Protein AF-A0A2M7GW08-F1 (afdb_mono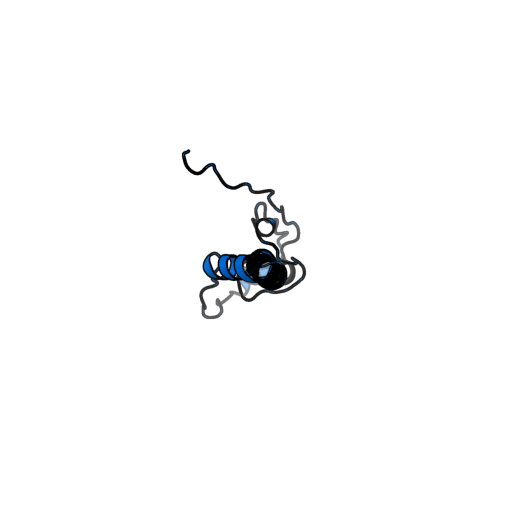mer)

Mean predicted aligned error: 5.15 Å

Secondary structure (DSSP, 8-state):
-HHHHHHHHHHHHHHHHHHHHIIIIIHHHHHHHHHS-----PPPP--HHHHHHHHH--EEEEEEGGGGS---TTS--SSSS--HHHHHHTTEEEEEEP---PPPTT-

Sequence (107 aa):
MRAILKWAGMAVLVILLLAAVFFFFILPPRVDHALNAVTPHDPYEISAEGQALHDSLRVADLHSDLLLWSRDPVRRYGRGHTDLPRLREGGVVLQVFTSVTKTPSNM

Solvent-accessible surface area (backbone atoms only — not comparable to full-atom values): 6713 Å² total; per-residue (Å²): 107,74,67,59,53,51,53,52,52,50,51,52,51,52,51,52,52,52,51,48,50,40,58,73,69,48,48,53,64,50,52,49,47,69,76,25,66,62,79,89,73,79,85,80,89,76,50,72,68,58,51,56,52,55,75,73,52,83,39,66,47,80,71,37,67,58,70,72,44,103,65,66,53,79,47,82,63,92,43,49,91,76,26,50,54,56,35,54,75,68,52,45,75,41,75,40,74,42,90,75,77,82,78,66,97,89,114

Radius of gyration: 22.35 Å; Cα contacts (8 Å, |Δi|>4): 82; chains: 1; bounding box: 44×33×73 Å

Foldseek 3Di:
DVVVVVVVVVVVVVVVVVVVCCVPPPVQVVVQCVVFADDDDDDDDADPVNVVVQVPDAAAAEEDQPVVGPDDLQDDDNGHDHHPVNCVVSNHPHYDYDPDDDDDPPD

Structure (mmCIF, N/CA/C/O backbone):
data_AF-A0A2M7GW08-F1
#
_entry.id   AF-A0A2M7GW08-F1
#
loop_
_atom_site.group_PDB
_atom_site.id
_atom_site.type_sy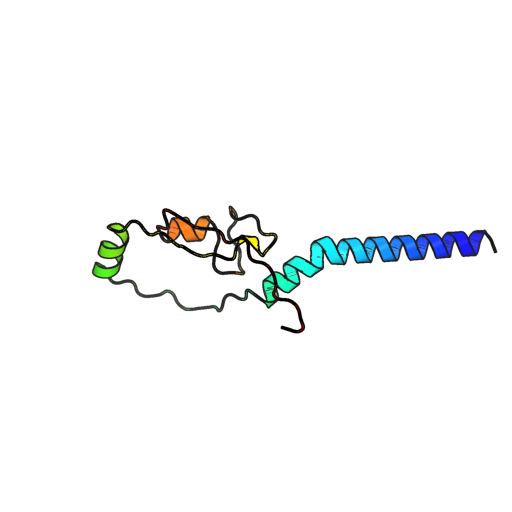mbol
_atom_site.label_atom_id
_atom_site.label_alt_id
_atom_site.label_comp_id
_ato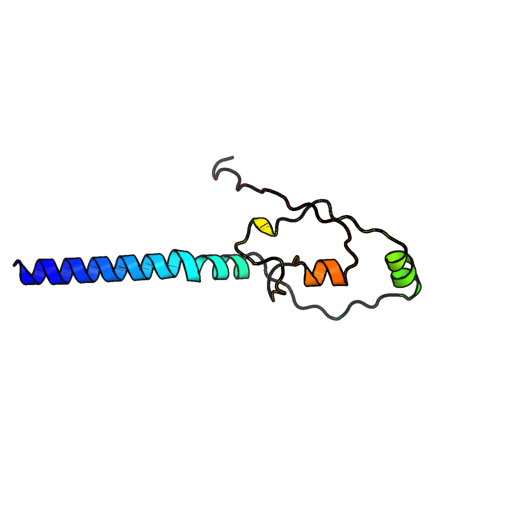m_site.label_asym_id
_atom_site.label_entity_id
_atom_site.label_seq_id
_atom_site.pdbx_PDB_ins_code
_atom_site.Cartn_x
_atom_site.Cartn_y
_atom_site.Cartn_z
_atom_site.occupancy
_atom_site.B_iso_or_equiv
_atom_site.auth_seq_id
_atom_site.auth_comp_id
_atom_site.auth_asym_id
_atom_site.auth_atom_id
_atom_site.pdbx_PDB_model_num
ATOM 1 N N . MET A 1 1 ? 26.639 -5.100 -45.716 1.00 63.38 1 MET A N 1
ATOM 2 C CA . MET A 1 1 ? 26.053 -3.952 -44.976 1.00 63.38 1 MET A CA 1
ATOM 3 C C . MET A 1 1 ? 24.587 -4.153 -44.591 1.00 63.38 1 MET A C 1
ATOM 5 O O . MET A 1 1 ? 24.324 -4.212 -43.402 1.00 63.38 1 MET A O 1
ATOM 9 N N . ARG A 1 2 ? 23.630 -4.336 -45.519 1.00 77.94 2 ARG A N 1
ATOM 10 C CA . ARG A 1 2 ? 22.189 -4.446 -45.169 1.00 77.94 2 ARG A CA 1
ATOM 11 C C . ARG A 1 2 ? 21.846 -5.552 -44.156 1.00 77.94 2 ARG A C 1
ATOM 13 O O . ARG A 1 2 ? 21.024 -5.321 -43.282 1.00 77.94 2 ARG A O 1
ATOM 20 N N . ALA A 1 3 ? 22.473 -6.726 -44.249 1.00 79.75 3 ALA A N 1
ATOM 21 C CA . ALA A 1 3 ? 22.251 -7.817 -43.293 1.00 79.75 3 ALA A CA 1
ATOM 22 C C . ALA A 1 3 ? 22.747 -7.470 -41.876 1.00 79.75 3 ALA A C 1
ATOM 24 O O . ALA A 1 3 ? 22.038 -7.707 -40.909 1.00 79.75 3 ALA A O 1
ATOM 25 N N . ILE A 1 4 ? 23.916 -6.832 -41.763 1.00 86.00 4 ILE A N 1
ATOM 26 C CA . ILE A 1 4 ? 24.491 -6.397 -40.480 1.00 86.00 4 ILE A CA 1
ATOM 27 C C . ILE A 1 4 ? 23.599 -5.335 -39.822 1.00 86.00 4 ILE A C 1
ATOM 29 O O . ILE A 1 4 ? 23.284 -5.459 -38.644 1.00 86.00 4 ILE A O 1
ATOM 33 N N . LEU A 1 5 ? 23.113 -4.347 -40.588 1.00 88.25 5 LEU A N 1
ATOM 34 C CA . LEU A 1 5 ? 22.171 -3.347 -40.067 1.00 88.25 5 LEU A CA 1
ATOM 35 C C . LEU A 1 5 ? 20.842 -3.968 -39.600 1.00 88.25 5 LEU A C 1
ATOM 37 O O . LEU A 1 5 ? 20.294 -3.527 -38.596 1.00 88.25 5 LEU A O 1
ATOM 41 N N . LYS A 1 6 ? 20.332 -5.001 -40.288 1.00 90.44 6 LYS A N 1
ATOM 42 C CA . LYS A 1 6 ? 19.116 -5.721 -39.869 1.00 90.44 6 LYS A CA 1
ATOM 43 C C . LYS A 1 6 ? 19.305 -6.438 -38.532 1.00 90.44 6 LYS A C 1
ATOM 45 O O . LYS A 1 6 ? 18.453 -6.319 -37.660 1.00 90.44 6 LYS A O 1
ATOM 50 N N . TRP A 1 7 ? 20.419 -7.150 -38.360 1.00 94.75 7 TRP A N 1
ATOM 51 C CA . TRP A 1 7 ? 20.724 -7.841 -37.104 1.00 94.75 7 TRP A CA 1
ATOM 52 C C . TRP A 1 7 ? 20.989 -6.866 -35.957 1.00 94.75 7 TRP A C 1
ATOM 54 O O . TRP A 1 7 ? 20.496 -7.087 -34.856 1.00 94.75 7 TRP A O 1
ATOM 64 N N . ALA A 1 8 ? 21.682 -5.756 -36.222 1.00 94.62 8 ALA A N 1
ATOM 65 C CA . ALA A 1 8 ? 21.871 -4.693 -35.240 1.00 94.62 8 ALA A CA 1
ATOM 66 C C . ALA A 1 8 ? 20.532 -4.064 -34.819 1.00 94.62 8 ALA A C 1
ATOM 68 O O . ALA A 1 8 ? 20.268 -3.924 -33.629 1.00 94.62 8 ALA A O 1
ATOM 69 N N . GLY A 1 9 ? 19.651 -3.754 -35.777 1.00 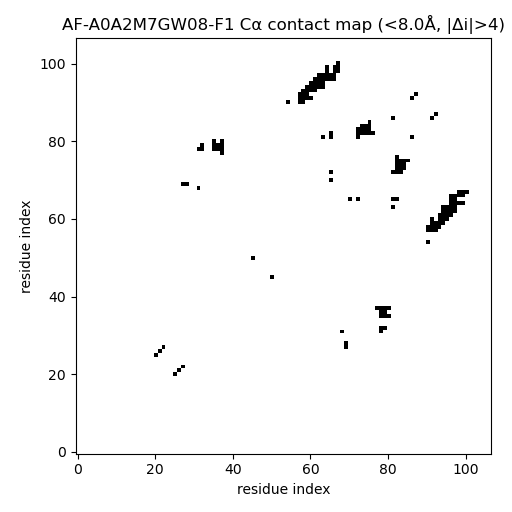96.38 9 GLY A N 1
ATOM 70 C CA . GLY A 1 9 ? 18.308 -3.243 -35.488 1.00 96.38 9 GLY A CA 1
ATOM 71 C C . GLY A 1 9 ? 17.458 -4.229 -34.682 1.00 96.38 9 GLY A C 1
ATOM 72 O O . GLY A 1 9 ? 16.803 -3.830 -33.723 1.00 96.38 9 GLY A O 1
ATOM 73 N N . MET A 1 10 ? 17.521 -5.522 -35.014 1.00 96.75 10 MET A N 1
ATOM 74 C CA . MET A 1 10 ? 16.848 -6.577 -34.251 1.00 96.75 10 MET A CA 1
ATOM 75 C C . MET A 1 10 ? 17.385 -6.670 -32.818 1.00 96.75 10 MET A C 1
ATOM 77 O O . MET A 1 10 ? 16.603 -6.747 -31.877 1.00 96.75 10 MET A O 1
ATOM 81 N N . ALA A 1 11 ? 18.706 -6.616 -32.636 1.00 97.25 11 ALA A N 1
ATOM 82 C CA . ALA A 1 11 ? 19.320 -6.648 -31.312 1.00 97.25 11 ALA A CA 1
ATOM 83 C C . ALA A 1 11 ? 18.883 -5.450 -30.454 1.00 97.25 11 ALA A C 1
ATOM 85 O O . ALA A 1 11 ? 18.507 -5.631 -29.298 1.00 97.25 11 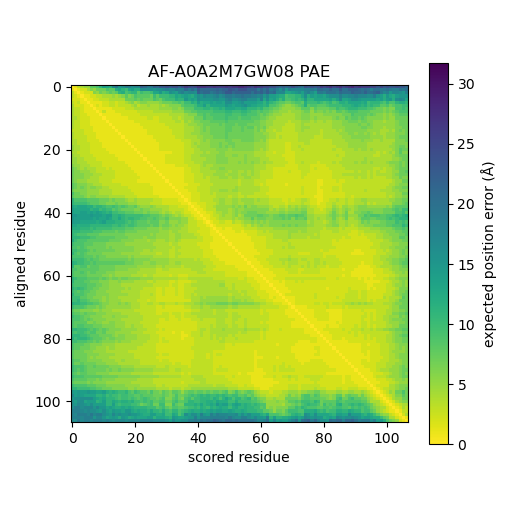ALA A O 1
ATOM 86 N N . VAL A 1 12 ? 18.854 -4.242 -31.029 1.00 98.06 12 VAL A N 1
ATOM 87 C CA . VAL A 1 12 ? 18.351 -3.040 -30.343 1.00 98.06 12 VAL A CA 1
ATOM 88 C C . VAL A 1 12 ? 16.885 -3.206 -29.951 1.00 98.06 12 VAL A C 1
ATOM 90 O O . VAL A 1 12 ? 16.531 -2.932 -28.808 1.00 98.06 12 VAL A O 1
ATOM 93 N N . LEU A 1 13 ? 16.038 -3.698 -30.860 1.00 98.06 13 LEU A N 1
ATOM 94 C CA . LEU A 1 13 ? 14.627 -3.939 -30.561 1.00 98.06 13 LEU A CA 1
ATOM 95 C C . LEU A 1 13 ? 14.456 -4.930 -29.403 1.00 98.06 13 LEU A C 1
ATOM 97 O O . LEU A 1 13 ? 13.681 -4.669 -28.487 1.00 98.06 13 LEU A O 1
ATOM 101 N N . VAL A 1 14 ? 15.206 -6.033 -29.407 1.00 98.31 14 VAL A N 1
ATOM 102 C CA . VAL A 1 14 ? 15.176 -7.022 -28.321 1.00 98.31 14 VAL A CA 1
ATOM 103 C C . VAL A 1 14 ? 15.591 -6.389 -26.992 1.00 98.31 14 VAL A C 1
ATOM 105 O O . VAL A 1 14 ? 14.908 -6.584 -25.991 1.00 98.31 14 VAL A O 1
ATOM 108 N N . ILE A 1 15 ? 16.656 -5.585 -26.973 1.00 98.44 15 ILE A N 1
ATOM 109 C CA . ILE A 1 15 ? 17.102 -4.881 -25.761 1.00 98.44 15 ILE A CA 1
ATOM 110 C C . ILE A 1 15 ? 16.013 -3.935 -25.244 1.00 98.44 15 ILE A C 1
ATOM 112 O O . ILE A 1 15 ? 15.731 -3.933 -24.048 1.00 98.44 15 ILE A O 1
ATOM 116 N N . LEU A 1 16 ? 15.369 -3.167 -26.126 1.00 98.56 16 LEU A N 1
ATOM 117 C CA . LEU A 1 16 ? 14.286 -2.257 -25.745 1.00 98.56 16 LEU A CA 1
ATOM 118 C C . LEU A 1 16 ? 13.080 -3.008 -25.175 1.00 98.56 16 LEU A C 1
ATOM 120 O O . LEU A 1 16 ? 12.510 -2.576 -24.175 1.00 98.56 16 LEU A O 1
ATOM 124 N N . LEU A 1 17 ? 12.716 -4.149 -25.764 1.00 98.50 17 LEU A N 1
ATOM 125 C CA . LEU A 1 17 ? 11.637 -4.994 -25.253 1.00 98.50 17 LEU A CA 1
ATOM 126 C C . LEU A 1 17 ? 11.975 -5.558 -23.869 1.00 98.50 17 LEU A C 1
ATOM 128 O O . LEU A 1 17 ? 11.140 -5.503 -22.970 1.00 98.50 17 LEU A O 1
ATOM 132 N N . LEU A 1 18 ? 13.203 -6.040 -23.665 1.00 98.50 18 LEU A N 1
ATOM 133 C CA . LEU A 1 18 ? 13.655 -6.520 -22.357 1.00 98.50 18 LEU A CA 1
ATOM 134 C C . LEU A 1 18 ? 13.669 -5.400 -21.312 1.00 98.50 18 LEU A C 1
ATOM 136 O O . LEU A 1 18 ? 13.208 -5.604 -20.189 1.00 98.50 18 LEU A O 1
ATOM 140 N N . ALA A 1 19 ? 14.147 -4.210 -21.684 1.00 98.38 19 ALA A N 1
ATOM 141 C CA . ALA A 1 19 ? 14.135 -3.039 -20.817 1.00 98.38 19 ALA A CA 1
ATOM 142 C C . ALA A 1 19 ? 12.703 -2.635 -20.440 1.00 98.38 19 ALA A C 1
ATOM 144 O O . ALA A 1 19 ? 12.438 -2.368 -19.271 1.00 98.38 19 ALA A O 1
ATOM 145 N N . ALA A 1 20 ? 11.767 -2.658 -21.393 1.00 98.31 20 ALA A N 1
ATOM 146 C CA . ALA A 1 20 ? 10.357 -2.389 -21.133 1.00 98.31 20 ALA A CA 1
ATOM 147 C C . ALA A 1 20 ? 9.744 -3.440 -20.194 1.00 98.31 20 ALA A C 1
ATOM 149 O O . ALA A 1 20 ? 9.098 -3.076 -19.214 1.00 98.31 20 ALA A O 1
ATOM 150 N N . VAL A 1 21 ? 9.990 -4.735 -20.426 1.00 98.25 21 VAL A N 1
ATOM 151 C CA . VAL A 1 21 ? 9.505 -5.807 -19.538 1.00 98.25 21 VAL A CA 1
ATOM 152 C C . VAL A 1 21 ? 10.042 -5.620 -18.120 1.00 98.25 21 VAL A C 1
ATOM 154 O O . VAL A 1 21 ? 9.284 -5.677 -17.152 1.00 98.25 21 VAL A O 1
ATOM 157 N N . PHE A 1 22 ? 11.339 -5.342 -17.986 1.00 98.00 22 PHE A N 1
ATOM 158 C CA . PHE A 1 22 ? 11.941 -5.056 -16.690 1.00 98.00 22 PHE A CA 1
ATOM 159 C C . PHE A 1 22 ? 11.297 -3.832 -16.026 1.00 98.00 22 PHE A C 1
ATOM 161 O O . PHE A 1 22 ? 10.900 -3.896 -14.862 1.00 98.00 22 PHE A O 1
ATOM 168 N N . PHE A 1 23 ? 11.153 -2.735 -16.766 1.00 97.06 23 PHE A N 1
ATOM 169 C CA . PHE A 1 23 ? 10.628 -1.477 -16.252 1.00 97.06 23 PHE A CA 1
ATOM 170 C C . PHE A 1 23 ? 9.164 -1.572 -15.810 1.00 97.06 23 PHE A C 1
ATOM 172 O O . PHE A 1 23 ? 8.821 -1.027 -14.768 1.00 97.06 23 PHE A O 1
ATOM 179 N N . PHE A 1 24 ? 8.305 -2.266 -16.558 1.00 94.88 24 PHE A N 1
ATOM 180 C CA . PHE A 1 24 ? 6.874 -2.327 -16.248 1.00 94.88 24 PHE A CA 1
ATOM 181 C C . PHE A 1 24 ? 6.502 -3.438 -15.262 1.00 94.88 24 PHE A C 1
ATOM 183 O O . PHE A 1 24 ? 5.564 -3.261 -14.488 1.00 94.88 24 PHE A O 1
ATOM 190 N N . PHE A 1 25 ? 7.225 -4.563 -15.247 1.00 95.12 25 PHE A N 1
ATOM 191 C CA . PHE A 1 25 ? 6.811 -5.738 -14.466 1.00 95.12 25 PHE A CA 1
ATOM 192 C C . PHE A 1 25 ? 7.743 -6.097 -13.310 1.00 95.12 25 PHE A C 1
ATOM 194 O O . PHE A 1 25 ? 7.312 -6.760 -12.369 1.00 95.12 25 PHE A O 1
ATOM 201 N N . ILE A 1 26 ? 9.010 -5.678 -13.349 1.00 95.62 26 ILE A N 1
ATOM 202 C CA . ILE A 1 26 ? 10.017 -6.107 -12.368 1.00 95.62 26 ILE A CA 1
ATOM 203 C C . ILE A 1 26 ? 10.421 -4.960 -11.444 1.00 95.62 26 ILE A C 1
ATOM 205 O O . ILE A 1 26 ? 10.480 -5.137 -10.225 1.00 95.62 26 ILE A O 1
ATOM 209 N N . LEU A 1 27 ? 10.708 -3.789 -12.007 1.00 96.00 27 LEU A N 1
ATOM 210 C CA . LEU A 1 27 ? 11.167 -2.632 -11.249 1.00 96.00 27 LEU A CA 1
ATOM 211 C C . LEU A 1 27 ? 10.126 -2.145 -10.217 1.00 96.00 27 LEU A C 1
ATOM 213 O O . LEU A 1 27 ? 10.514 -1.987 -9.058 1.00 96.00 27 LEU A O 1
ATOM 217 N N . PRO A 1 28 ? 8.824 -1.982 -10.544 1.00 93.69 28 PRO A N 1
ATOM 218 C CA . PRO A 1 28 ? 7.861 -1.420 -9.600 1.00 93.69 28 PRO A CA 1
ATOM 219 C C . PRO A 1 28 ? 7.629 -2.310 -8.367 1.00 93.69 28 PRO A C 1
ATOM 221 O O . PRO A 1 28 ? 7.749 -1.791 -7.258 1.00 93.69 28 PRO A O 1
ATOM 224 N N . PRO A 1 29 ? 7.406 -3.641 -8.484 1.00 92.94 29 PRO A N 1
ATOM 225 C CA . PRO A 1 29 ? 7.280 -4.504 -7.307 1.00 92.94 29 PRO A CA 1
ATOM 226 C C . PRO A 1 29 ? 8.535 -4.545 -6.428 1.00 92.94 29 PRO A C 1
ATOM 228 O O . PRO A 1 29 ? 8.419 -4.694 -5.212 1.00 92.94 29 PRO A O 1
ATOM 231 N N . ARG A 1 30 ? 9.736 -4.413 -7.015 1.00 94.81 30 ARG A N 1
ATOM 232 C CA . ARG A 1 30 ? 10.987 -4.348 -6.240 1.00 94.81 30 ARG A CA 1
ATOM 233 C C . ARG A 1 30 ? 11.106 -3.060 -5.438 1.00 94.81 30 ARG A C 1
ATOM 235 O O . ARG A 1 30 ? 11.488 -3.118 -4.275 1.00 94.81 30 ARG A O 1
ATOM 242 N N . VAL A 1 31 ? 10.773 -1.924 -6.047 1.00 95.31 31 VAL A N 1
ATOM 243 C CA . VAL A 1 31 ? 10.764 -0.625 -5.361 1.00 95.31 31 VAL A CA 1
ATOM 244 C C . VAL A 1 31 ? 9.709 -0.610 -4.253 1.00 95.31 31 VAL A C 1
ATOM 246 O O . VAL A 1 31 ? 10.015 -0.208 -3.137 1.00 95.31 31 VAL A O 1
ATOM 249 N N . ASP A 1 32 ? 8.508 -1.126 -4.526 1.00 94.31 32 ASP A N 1
ATOM 250 C CA . ASP A 1 32 ? 7.443 -1.305 -3.531 1.00 94.31 32 ASP A CA 1
ATOM 251 C C . ASP A 1 32 ? 7.926 -2.150 -2.336 1.00 94.31 32 ASP A C 1
ATOM 253 O O . ASP A 1 32 ? 7.804 -1.732 -1.190 1.00 94.31 32 ASP A O 1
ATOM 257 N N . HIS A 1 33 ? 8.575 -3.293 -2.578 1.00 93.81 33 HIS A N 1
ATOM 258 C CA . HIS A 1 33 ? 9.120 -4.124 -1.498 1.00 93.81 33 HIS A CA 1
ATOM 259 C C . HIS A 1 33 ? 10.223 -3.430 -0.690 1.00 93.81 33 HIS A C 1
ATOM 261 O O . HIS A 1 33 ? 10.322 -3.641 0.517 1.00 93.81 33 HIS A O 1
ATOM 267 N N . ALA A 1 34 ? 11.071 -2.631 -1.337 1.00 94.38 34 ALA A N 1
ATOM 268 C CA . ALA A 1 34 ? 12.146 -1.918 -0.655 1.00 94.38 34 ALA A CA 1
ATOM 269 C C . ALA A 1 34 ? 11.624 -0.767 0.219 1.00 94.38 34 ALA A C 1
ATOM 271 O O . ALA A 1 34 ? 12.172 -0.520 1.289 1.00 94.38 34 ALA A O 1
ATOM 272 N N . LEU A 1 35 ? 10.577 -0.070 -0.233 1.00 94.38 35 LEU A N 1
ATOM 273 C CA . LEU A 1 35 ? 10.035 1.111 0.445 1.00 94.38 35 LEU A CA 1
ATOM 274 C C . LEU A 1 35 ? 8.923 0.786 1.449 1.00 94.38 35 LEU A C 1
ATOM 276 O O . LEU A 1 35 ? 8.690 1.571 2.360 1.00 94.38 35 LEU A O 1
ATOM 280 N N . ASN A 1 36 ? 8.267 -0.368 1.319 1.00 95.00 36 ASN A N 1
ATOM 281 C CA . ASN A 1 36 ? 7.177 -0.801 2.196 1.00 95.00 36 ASN A CA 1
ATOM 282 C C . ASN A 1 36 ? 7.533 -2.093 2.943 1.00 95.00 36 ASN A C 1
ATOM 284 O O . ASN A 1 36 ? 6.760 -3.057 2.947 1.00 95.00 36 ASN A O 1
ATOM 288 N N . ALA A 1 37 ? 8.720 -2.141 3.544 1.00 94.12 37 ALA A N 1
ATOM 289 C CA . ALA A 1 37 ? 9.122 -3.277 4.362 1.00 94.12 37 ALA A CA 1
ATOM 290 C C . ALA A 1 37 ? 8.203 -3.415 5.589 1.00 94.12 37 ALA A C 1
ATOM 292 O O . ALA A 1 37 ? 7.870 -2.424 6.237 1.00 94.12 37 ALA A O 1
ATOM 293 N N . VAL A 1 38 ? 7.816 -4.651 5.909 1.00 92.38 38 VAL A N 1
ATOM 294 C CA . VAL A 1 38 ? 7.125 -4.986 7.159 1.00 92.38 38 VAL A CA 1
ATOM 295 C C . VAL A 1 38 ? 8.138 -5.662 8.067 1.00 92.38 38 VAL A C 1
ATOM 297 O O . VAL A 1 38 ? 8.675 -6.717 7.722 1.00 92.38 38 VAL A O 1
ATOM 300 N N . THR A 1 39 ? 8.423 -5.048 9.209 1.00 91.38 39 THR A N 1
ATOM 301 C CA . THR A 1 39 ? 9.354 -5.611 10.189 1.00 91.38 39 THR A CA 1
ATOM 302 C C . THR A 1 39 ? 8.681 -6.772 10.923 1.00 91.38 39 THR A C 1
ATOM 304 O O . THR A 1 39 ? 7.566 -6.596 11.420 1.00 91.38 39 THR A O 1
ATOM 307 N N . PRO A 1 40 ? 9.324 -7.950 11.018 1.00 90.94 40 PRO A N 1
ATOM 308 C CA . PRO A 1 40 ? 8.829 -9.030 11.861 1.00 90.94 40 PRO A CA 1
ATOM 309 C C . PRO A 1 40 ? 8.687 -8.565 13.313 1.00 90.94 40 PRO A C 1
ATOM 311 O O . PRO A 1 40 ? 9.575 -7.897 13.840 1.00 90.94 40 PRO A O 1
ATOM 314 N N . HIS A 1 41 ? 7.584 -8.935 13.952 1.00 90.19 41 HIS A N 1
ATOM 315 C CA . HIS A 1 41 ? 7.332 -8.675 15.364 1.00 90.19 41 HIS A CA 1
ATOM 316 C C . HIS A 1 41 ? 6.633 -9.887 15.988 1.00 90.19 41 HIS A C 1
ATOM 318 O O . HIS A 1 41 ? 5.953 -10.643 15.288 1.00 90.19 41 HIS A O 1
ATOM 324 N N . ASP A 1 42 ? 6.786 -10.058 17.299 1.00 92.94 42 ASP A N 1
ATOM 325 C CA . ASP A 1 42 ? 6.031 -11.060 18.050 1.00 92.94 42 ASP A CA 1
ATOM 326 C C . ASP A 1 42 ? 4.543 -10.673 18.121 1.00 92.94 42 ASP A C 1
ATOM 328 O O . ASP A 1 42 ? 4.214 -9.482 18.039 1.00 92.94 42 ASP A O 1
ATOM 332 N N . PRO A 1 43 ? 3.616 -11.638 18.258 1.00 90.81 43 PRO A N 1
ATOM 333 C CA . PRO A 1 43 ? 2.205 -11.327 18.452 1.00 90.81 43 PRO A CA 1
ATOM 334 C C . PRO A 1 43 ? 1.992 -10.384 19.644 1.00 90.81 43 PRO A C 1
ATOM 336 O O . PRO A 1 43 ? 2.563 -10.587 20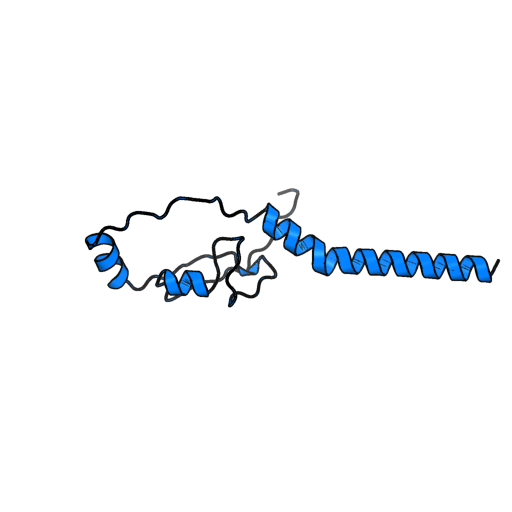.713 1.00 90.81 43 PRO A O 1
ATOM 339 N N . TYR A 1 44 ? 1.150 -9.365 19.466 1.00 90.56 44 TYR A N 1
ATOM 340 C CA . TYR A 1 44 ? 0.762 -8.476 20.559 1.00 90.56 44 TYR A CA 1
ATOM 341 C C . TYR A 1 44 ? -0.191 -9.200 21.513 1.00 90.56 44 TYR A C 1
ATOM 343 O O . TYR A 1 44 ? -1.162 -9.817 21.071 1.00 90.56 44 TYR A O 1
ATOM 351 N N . GLU A 1 45 ? 0.053 -9.094 22.819 1.00 94.56 45 GLU A N 1
ATOM 352 C CA . GLU A 1 45 ? -0.921 -9.517 23.825 1.00 94.56 45 GLU A CA 1
ATOM 353 C C . GLU A 1 45 ? -2.087 -8.521 23.854 1.00 94.56 45 GLU A C 1
ATOM 355 O O . GLU A 1 45 ? -1.899 -7.325 24.085 1.00 94.56 45 GLU A O 1
ATOM 360 N N . ILE A 1 46 ? -3.299 -9.013 23.600 1.00 95.06 46 ILE A N 1
ATOM 361 C CA . ILE A 1 46 ? -4.527 -8.212 23.596 1.00 95.06 46 ILE A CA 1
ATOM 362 C C . ILE A 1 46 ? -5.315 -8.567 24.856 1.00 95.06 46 ILE A C 1
ATOM 364 O O . ILE A 1 46 ? -5.664 -9.730 25.063 1.00 95.06 46 ILE A O 1
ATOM 368 N N . SER A 1 47 ? -5.600 -7.576 25.706 1.00 97.56 47 SER A N 1
ATOM 369 C CA . SER A 1 47 ? -6.420 -7.802 26.899 1.00 97.56 47 SER A CA 1
ATOM 370 C C . SER A 1 47 ? -7.885 -8.050 26.532 1.00 97.56 47 SER A C 1
ATOM 372 O O . SER A 1 47 ? -8.379 -7.568 25.507 1.00 97.56 47 SER A O 1
ATOM 374 N N . ALA A 1 48 ? -8.606 -8.771 27.393 1.00 98.12 48 ALA A N 1
ATOM 375 C CA . ALA A 1 48 ? -10.028 -9.040 27.192 1.00 98.12 48 ALA A CA 1
ATOM 376 C C . ALA A 1 48 ? -10.847 -7.738 27.131 1.00 98.12 48 ALA A C 1
ATOM 378 O O . ALA A 1 48 ? -11.751 -7.606 26.309 1.00 98.12 48 ALA A O 1
ATOM 379 N N . GLU A 1 49 ? -10.491 -6.751 27.955 1.00 98.25 49 GLU A N 1
ATOM 380 C CA . GLU A 1 49 ? -11.125 -5.433 27.976 1.00 98.25 49 GLU A CA 1
ATOM 381 C C . GLU A 1 49 ? -10.850 -4.654 26.684 1.00 98.25 49 GLU A C 1
ATOM 383 O O . GLU A 1 49 ? -11.748 -3.995 26.160 1.00 98.25 49 GLU A O 1
ATOM 388 N N . GLY A 1 50 ? -9.626 -4.746 26.151 1.00 97.25 50 GLY A N 1
ATOM 389 C CA . GLY A 1 50 ? -9.236 -4.094 24.902 1.00 97.25 50 GLY A CA 1
ATOM 390 C C . GLY A 1 50 ? -9.979 -4.670 23.699 1.00 97.25 50 GLY A C 1
ATOM 391 O O . GLY A 1 50 ? -10.514 -3.911 22.890 1.00 97.25 50 GLY A O 1
ATOM 392 N N . GLN A 1 51 ? -10.081 -6.001 23.623 1.00 96.88 51 GLN A N 1
ATOM 393 C CA . GLN A 1 51 ? -10.862 -6.673 22.585 1.00 96.88 51 GLN A CA 1
ATOM 394 C C . GLN A 1 51 ? -12.346 -6.295 22.676 1.00 96.88 51 GLN A C 1
ATOM 396 O O . GLN A 1 51 ? -12.934 -5.893 21.676 1.00 96.88 51 GLN A O 1
ATOM 401 N N . ALA A 1 52 ? -12.936 -6.335 23.877 1.00 98.31 52 ALA A N 1
ATOM 402 C CA . ALA A 1 52 ? -14.342 -5.988 24.079 1.00 98.31 52 ALA A CA 1
ATOM 403 C C . ALA A 1 52 ? -14.652 -4.529 23.699 1.00 98.31 52 ALA A C 1
ATOM 405 O O . ALA A 1 52 ? -15.695 -4.250 23.104 1.00 98.31 52 ALA A O 1
ATOM 406 N N . LEU A 1 53 ? -13.745 -3.594 24.010 1.00 98.00 53 LEU A N 1
ATOM 407 C CA . LEU A 1 53 ? -13.872 -2.209 23.566 1.00 98.00 53 LEU A CA 1
ATOM 408 C C . LEU A 1 53 ? -13.819 -2.127 22.040 1.00 98.00 53 LEU A C 1
ATOM 410 O O . LEU A 1 53 ? -14.707 -1.521 21.447 1.00 98.00 53 LEU A O 1
AT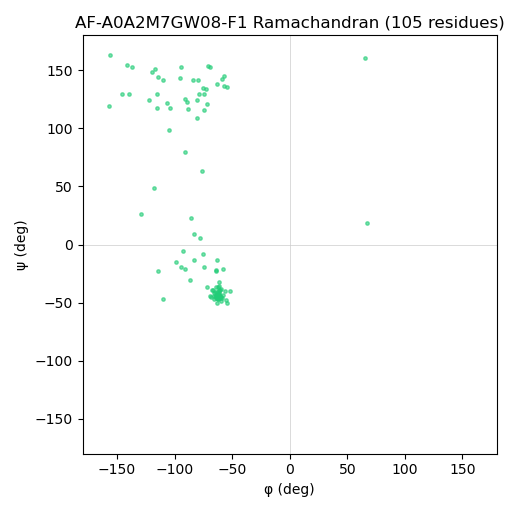OM 414 N N . HIS A 1 54 ? -12.818 -2.739 21.407 1.00 97.38 54 HIS A N 1
ATOM 415 C CA . HIS A 1 54 ? -12.661 -2.705 19.955 1.00 97.38 54 HIS A CA 1
ATOM 416 C C . HIS A 1 54 ? -13.887 -3.274 19.224 1.00 97.38 54 HIS A C 1
ATOM 418 O O . HIS A 1 54 ? -14.386 -2.648 18.291 1.00 97.38 54 HIS A O 1
ATOM 424 N N . ASP A 1 55 ? -14.436 -4.392 19.704 1.00 96.75 55 ASP A N 1
ATOM 425 C CA . ASP A 1 55 ? -15.628 -5.037 19.137 1.00 96.75 55 ASP A CA 1
ATOM 426 C C . ASP A 1 55 ? -16.894 -4.164 19.231 1.00 96.75 55 ASP A C 1
ATOM 428 O O . ASP A 1 55 ? -17.839 -4.346 18.462 1.00 96.75 55 ASP A O 1
ATOM 432 N N . SER A 1 56 ? -16.923 -3.191 20.151 1.00 97.62 56 SER A N 1
ATOM 433 C CA . SER A 1 56 ? -18.024 -2.225 20.281 1.00 97.62 56 SER A CA 1
ATOM 434 C C . SER A 1 56 ? -17.926 -1.033 19.316 1.00 97.62 56 SER A C 1
ATOM 436 O O . SER A 1 56 ? -18.893 -0.282 19.157 1.00 97.62 56 SER A O 1
ATOM 438 N N . LEU A 1 57 ? -16.768 -0.831 18.676 1.00 97.88 57 LEU A N 1
ATOM 439 C CA . LEU A 1 57 ? -16.476 0.349 17.867 1.00 97.88 57 LEU A CA 1
ATOM 440 C C . LEU A 1 57 ? -16.763 0.130 16.378 1.00 97.88 57 LEU A C 1
ATOM 442 O O . LEU A 1 57 ? -16.647 -0.959 15.825 1.00 97.88 57 LEU 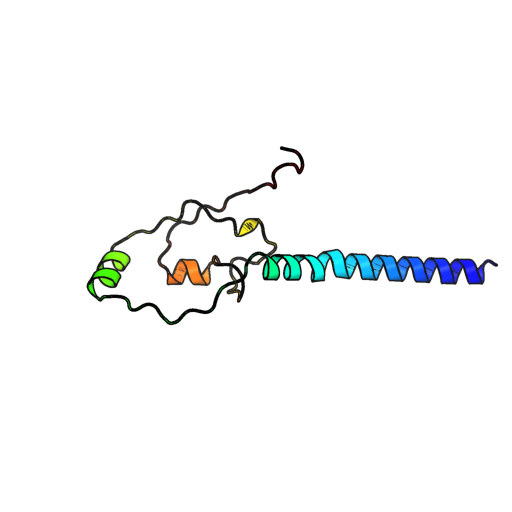A O 1
ATOM 446 N N . ARG A 1 58 ? -17.080 1.232 15.691 1.00 97.38 58 ARG A N 1
ATOM 447 C CA . ARG A 1 58 ? -17.087 1.310 14.225 1.00 97.38 58 ARG A CA 1
ATOM 448 C C . ARG A 1 58 ? -15.854 2.083 13.782 1.00 97.38 58 ARG A C 1
ATOM 450 O O . ARG A 1 58 ? -15.856 3.311 13.817 1.00 97.38 58 ARG A O 1
ATOM 457 N N . VAL A 1 59 ? -14.806 1.367 13.389 1.00 98.00 59 VAL A N 1
ATOM 458 C CA . VAL A 1 59 ? -13.514 1.974 13.051 1.00 98.00 59 VAL A CA 1
ATOM 459 C C . VAL A 1 59 ? -13.538 2.537 11.629 1.00 98.00 59 VAL A C 1
ATOM 461 O O . VAL A 1 59 ? -13.829 1.823 10.668 1.00 98.00 59 VAL A O 1
ATOM 464 N N . ALA A 1 60 ? -13.223 3.824 11.497 1.00 97.75 60 ALA A N 1
ATOM 465 C CA . ALA A 1 60 ? -13.025 4.492 10.218 1.00 97.75 60 ALA A CA 1
ATOM 466 C C . ALA A 1 60 ? -11.569 4.950 10.105 1.00 97.75 60 ALA A C 1
ATOM 468 O O . ALA A 1 60 ? -11.129 5.791 10.888 1.00 97.75 60 ALA A O 1
ATOM 469 N N . ASP A 1 61 ? -10.844 4.414 9.127 1.00 96.50 61 ASP A N 1
ATOM 470 C CA . ASP A 1 61 ? -9.523 4.911 8.761 1.00 96.50 61 ASP A CA 1
ATOM 471 C C . ASP A 1 61 ? -9.674 6.001 7.691 1.00 96.50 61 ASP A C 1
ATOM 473 O O . ASP A 1 61 ? -10.276 5.809 6.628 1.00 96.50 61 ASP A O 1
ATOM 477 N N . LEU A 1 62 ? -9.156 7.183 8.011 1.00 95.75 62 LEU A N 1
ATOM 478 C CA . LEU A 1 62 ? -9.319 8.396 7.222 1.00 95.75 62 LEU A CA 1
ATOM 479 C C . LEU A 1 62 ? -8.186 8.610 6.213 1.00 95.75 62 LEU A C 1
ATOM 481 O O . LEU A 1 62 ? -8.268 9.557 5.427 1.00 95.75 62 LEU A O 1
ATOM 485 N N . HIS A 1 63 ? -7.139 7.775 6.213 1.00 95.06 63 HIS A N 1
ATOM 486 C CA . HIS A 1 63 ? -6.006 7.970 5.314 1.00 95.06 63 HIS A CA 1
ATOM 487 C C . HIS A 1 63 ? -5.206 6.685 5.054 1.00 95.06 63 HIS A C 1
ATOM 489 O O . HIS A 1 63 ? -4.570 6.144 5.951 1.00 95.06 63 HIS A O 1
ATOM 495 N N . SER A 1 64 ? -5.136 6.253 3.791 1.00 93.94 64 SER A N 1
ATOM 496 C CA . SER A 1 64 ? -4.222 5.186 3.368 1.00 93.94 64 SER A CA 1
ATOM 497 C C . SER A 1 64 ? -3.699 5.395 1.952 1.00 93.94 64 SER A C 1
ATOM 499 O O . SER A 1 64 ? -4.474 5.500 0.998 1.00 93.94 64 SER A O 1
ATOM 501 N N . ASP A 1 65 ? -2.375 5.307 1.821 1.00 93.06 65 ASP A N 1
ATOM 502 C CA . ASP A 1 65 ? -1.637 5.421 0.559 1.00 93.06 65 ASP A CA 1
ATOM 503 C C . ASP A 1 65 ? -1.528 4.084 -0.194 1.00 93.06 65 ASP A C 1
ATOM 505 O O . ASP A 1 65 ? -0.630 3.884 -1.015 1.00 93.06 65 ASP A O 1
ATOM 509 N N . LEU A 1 66 ? -2.428 3.127 0.065 1.00 92.12 66 LEU A N 1
ATOM 510 C CA . LEU A 1 66 ? -2.441 1.838 -0.636 1.00 92.12 66 LEU A CA 1
ATOM 511 C C . LEU A 1 66 ? -2.423 2.019 -2.164 1.00 92.12 66 LEU A C 1
ATOM 513 O O . LEU A 1 66 ? -1.693 1.302 -2.851 1.00 92.12 66 LEU A O 1
ATOM 517 N N . LEU A 1 67 ? -3.168 3.006 -2.674 1.00 91.25 67 LEU A N 1
ATOM 518 C CA . LEU A 1 67 ? -3.320 3.273 -4.108 1.00 91.25 67 LEU A CA 1
ATOM 519 C C . LEU A 1 67 ? -2.101 3.941 -4.766 1.00 91.25 67 LEU A C 1
ATOM 521 O O . LEU A 1 67 ? -2.053 4.016 -5.992 1.00 91.25 67 LEU A O 1
ATOM 525 N N . LEU A 1 68 ? -1.092 4.368 -3.997 1.00 91.19 68 LEU A N 1
ATOM 526 C CA . LEU A 1 68 ? 0.201 4.787 -4.556 1.00 91.19 68 LEU A CA 1
ATOM 527 C C . LEU A 1 68 ? 0.930 3.617 -5.240 1.00 91.19 68 LEU A C 1
ATOM 529 O O . LEU A 1 68 ? 1.790 3.814 -6.100 1.00 91.19 68 LEU A O 1
ATOM 533 N N . TRP A 1 69 ? 0.593 2.389 -4.852 1.00 91.50 69 TRP A N 1
ATOM 534 C CA . TRP A 1 69 ? 1.274 1.176 -5.274 1.00 91.50 69 TRP A CA 1
ATOM 535 C C . TRP A 1 69 ? 0.387 0.360 -6.207 1.00 91.50 69 TRP A C 1
ATOM 537 O O . TRP A 1 69 ? -0.809 0.209 -5.974 1.00 91.50 69 TRP A O 1
ATOM 547 N N . SER A 1 70 ? 0.988 -0.242 -7.236 1.00 89.12 70 SER A N 1
ATOM 548 C CA . SER A 1 70 ? 0.289 -1.125 -8.183 1.00 89.12 70 SER A CA 1
ATOM 549 C C . SER A 1 70 ? 0.016 -2.506 -7.560 1.00 89.12 70 SER A C 1
ATOM 551 O O . SER A 1 70 ? 0.573 -3.529 -7.964 1.00 89.12 70 SER A O 1
ATOM 553 N N . ARG A 1 71 ? -0.787 -2.518 -6.491 1.00 92.00 71 ARG A N 1
ATOM 554 C CA . ARG A 1 71 ? -1.222 -3.699 -5.737 1.00 92.00 71 ARG A CA 1
ATOM 555 C C . ARG A 1 71 ? -2.729 -3.876 -5.905 1.00 92.00 71 ARG A C 1
ATOM 557 O O . ARG A 1 71 ? -3.463 -2.899 -5.966 1.00 92.00 71 ARG A O 1
ATOM 564 N N . ASP A 1 72 ? -3.179 -5.125 -5.964 1.00 94.50 72 ASP A N 1
ATOM 565 C CA . ASP A 1 72 ? -4.599 -5.485 -5.918 1.00 94.50 72 ASP A CA 1
ATOM 566 C C . ASP A 1 72 ? -5.055 -5.460 -4.449 1.00 94.50 72 ASP A C 1
ATOM 568 O O . ASP A 1 72 ? -4.667 -6.359 -3.700 1.00 94.50 72 ASP A O 1
ATOM 572 N N . PRO A 1 73 ? -5.873 -4.484 -4.004 1.00 94.12 73 PRO A N 1
ATOM 573 C CA . PRO A 1 73 ? -6.228 -4.326 -2.592 1.00 94.12 73 PRO A CA 1
ATOM 574 C C . PRO A 1 73 ? -6.902 -5.550 -1.972 1.00 94.12 73 PRO A C 1
ATOM 576 O O . PRO A 1 73 ? -6.909 -5.689 -0.753 1.00 94.12 73 PRO A O 1
ATOM 579 N N . VAL A 1 74 ? -7.493 -6.430 -2.786 1.00 96.62 74 VAL A N 1
ATOM 580 C CA . VAL A 1 74 ? -8.224 -7.615 -2.318 1.00 96.62 74 VAL A CA 1
ATOM 581 C C . VAL A 1 74 ? -7.271 -8.710 -1.828 1.00 96.62 74 VAL A C 1
ATOM 583 O O . VAL A 1 74 ? -7.677 -9.594 -1.072 1.00 96.62 74 VAL A O 1
ATOM 586 N N . ARG A 1 75 ? -5.995 -8.665 -2.225 1.00 97.19 75 ARG A N 1
ATOM 587 C CA . ARG A 1 75 ? -5.000 -9.687 -1.885 1.00 97.19 75 ARG A CA 1
ATOM 588 C C . ARG A 1 75 ? -4.197 -9.291 -0.655 1.00 97.19 75 ARG A C 1
ATOM 590 O O . ARG A 1 75 ? -3.813 -8.139 -0.497 1.00 97.19 75 ARG A O 1
ATOM 597 N N . ARG A 1 76 ? -3.865 -10.285 0.172 1.00 95.94 76 ARG A N 1
ATOM 598 C CA . ARG A 1 76 ? -2.896 -10.123 1.260 1.00 95.94 76 ARG A CA 1
ATOM 599 C C . ARG A 1 76 ? -1.474 -10.091 0.704 1.00 95.94 76 ARG A C 1
ATOM 601 O O . ARG A 1 76 ? -1.107 -10.953 -0.095 1.00 95.94 76 ARG A O 1
ATOM 608 N N . TYR A 1 77 ? -0.660 -9.147 1.171 1.00 94.62 77 TYR A N 1
ATOM 609 C CA . TYR A 1 77 ? 0.750 -9.029 0.774 1.00 94.62 77 TYR A CA 1
ATOM 610 C C . TYR A 1 77 ? 1.718 -9.165 1.955 1.00 94.62 77 TYR A C 1
ATOM 612 O O . TYR A 1 77 ? 1.436 -8.727 3.067 1.00 94.62 77 TYR A O 1
ATOM 620 N N . GLY A 1 78 ? 2.913 -9.709 1.699 1.00 93.19 78 GLY A N 1
ATOM 621 C CA . GLY A 1 78 ? 4.035 -9.718 2.655 1.00 93.19 78 GLY A CA 1
ATOM 622 C C . GLY A 1 78 ? 4.788 -8.383 2.771 1.00 93.19 78 GLY A C 1
ATOM 623 O O . GLY A 1 78 ? 5.814 -8.323 3.433 1.00 93.19 78 GLY A O 1
ATOM 624 N N . ARG A 1 79 ? 4.305 -7.330 2.103 1.00 94.00 79 ARG A N 1
ATOM 625 C CA . ARG A 1 79 ? 4.860 -5.970 2.113 1.00 94.00 79 ARG A CA 1
ATOM 626 C C . ARG A 1 79 ? 3.730 -4.947 2.220 1.00 94.00 79 ARG A C 1
ATOM 628 O O . ARG A 1 79 ? 2.626 -5.211 1.732 1.00 94.00 79 ARG A O 1
ATOM 635 N N . GLY A 1 80 ? 4.033 -3.785 2.787 1.00 94.25 80 GLY A N 1
ATOM 636 C CA . GLY A 1 80 ? 3.061 -2.750 3.126 1.00 94.25 80 GLY A CA 1
ATOM 637 C C . GLY A 1 80 ? 2.072 -3.181 4.213 1.00 94.25 80 GLY A C 1
ATOM 638 O O . GLY A 1 80 ? 1.879 -4.365 4.478 1.00 94.25 80 GLY A O 1
ATOM 639 N N . HIS A 1 81 ? 1.439 -2.195 4.848 1.00 92.88 81 HIS A N 1
ATOM 640 C CA . HIS A 1 81 ? 0.615 -2.421 6.042 1.00 92.88 81 HIS A CA 1
ATOM 641 C C . HIS A 1 81 ? -0.890 -2.499 5.765 1.00 92.88 81 HIS A C 1
ATOM 643 O O . HIS A 1 81 ? -1.640 -2.985 6.605 1.00 92.88 81 HIS A O 1
ATOM 649 N N . THR A 1 82 ? -1.335 -2.070 4.583 1.00 95.12 82 THR A N 1
ATOM 650 C CA . THR A 1 82 ? -2.760 -2.026 4.235 1.00 95.12 82 THR A CA 1
ATOM 651 C C . THR A 1 82 ? -3.078 -2.979 3.088 1.00 95.12 82 THR A C 1
ATOM 653 O O . THR A 1 82 ? -2.429 -2.942 2.043 1.00 95.12 82 THR A O 1
ATOM 656 N N . ASP A 1 83 ? -4.101 -3.803 3.292 1.00 96.06 83 ASP A N 1
ATOM 657 C CA . ASP A 1 83 ? -4.876 -4.519 2.278 1.00 96.06 83 ASP A CA 1
ATOM 658 C C . ASP A 1 83 ? -6.269 -4.841 2.850 1.00 96.06 83 ASP A C 1
ATOM 660 O O . ASP A 1 83 ? -6.490 -4.749 4.059 1.00 96.06 83 ASP A O 1
ATOM 664 N N . LEU A 1 84 ? -7.238 -5.172 1.994 1.00 96.06 84 LEU A N 1
ATOM 665 C CA . LEU A 1 84 ? -8.616 -5.436 2.422 1.00 96.06 84 LEU A CA 1
ATOM 666 C C . LEU A 1 84 ? -8.738 -6.610 3.409 1.00 96.06 84 LEU A C 1
ATOM 668 O O . LEU A 1 84 ? -9.540 -6.483 4.335 1.00 96.06 84 LEU A O 1
ATOM 672 N N . PRO A 1 85 ? -7.989 -7.726 3.275 1.00 97.69 85 PRO A N 1
ATOM 673 C CA . PRO A 1 85 ? -7.956 -8.758 4.309 1.00 97.69 85 PRO A CA 1
ATOM 674 C C . PRO A 1 85 ? -7.573 -8.208 5.689 1.00 97.69 85 PRO A C 1
ATOM 676 O O . PRO A 1 85 ? -8.322 -8.420 6.639 1.00 97.69 85 PRO A O 1
ATOM 679 N N . ARG A 1 86 ? -6.477 -7.443 5.800 1.00 96.19 86 ARG A N 1
ATOM 680 C CA . ARG A 1 86 ? -6.052 -6.828 7.071 1.00 96.19 86 ARG A CA 1
ATOM 681 C C . ARG A 1 86 ? -7.072 -5.839 7.619 1.00 96.19 86 ARG A C 1
ATOM 683 O O . ARG A 1 86 ? -7.353 -5.869 8.809 1.00 96.19 86 ARG A O 1
ATOM 690 N N . LEU A 1 87 ? -7.647 -4.991 6.765 1.00 96.94 87 LEU A N 1
ATOM 691 C CA . LEU A 1 87 ? -8.664 -4.020 7.186 1.00 96.94 87 LEU A CA 1
ATOM 692 C C . LEU A 1 87 ? -9.908 -4.709 7.761 1.00 96.94 87 LEU A C 1
ATOM 694 O O . LEU A 1 87 ? -10.441 -4.269 8.775 1.00 96.94 87 LEU A O 1
ATOM 698 N N . ARG A 1 88 ? -10.343 -5.818 7.150 1.00 96.06 88 ARG A N 1
ATOM 699 C CA . ARG A 1 88 ? -11.470 -6.620 7.649 1.00 96.06 88 ARG A CA 1
ATOM 700 C C . ARG A 1 88 ? -11.143 -7.324 8.961 1.00 96.06 88 ARG A C 1
ATOM 702 O O . ARG A 1 88 ? -11.961 -7.291 9.871 1.00 96.06 88 ARG A O 1
ATOM 709 N N . GLU A 1 89 ? -9.966 -7.940 9.058 1.00 95.38 89 GLU A N 1
ATOM 710 C CA . GLU A 1 89 ? -9.491 -8.577 10.296 1.00 95.38 89 GLU A CA 1
ATOM 711 C C . GLU A 1 89 ? -9.357 -7.566 11.442 1.00 95.38 89 GLU A C 1
ATOM 713 O O . GLU A 1 89 ? -9.676 -7.889 12.580 1.00 95.38 89 GLU A O 1
ATOM 718 N N . GLY A 1 90 ? -8.948 -6.333 11.135 1.00 94.69 90 GLY A N 1
ATOM 719 C CA . GLY A 1 90 ? -8.861 -5.223 12.082 1.00 94.69 90 GLY A CA 1
ATOM 720 C C . GLY A 1 90 ? -10.174 -4.473 12.327 1.00 94.69 90 GLY A C 1
ATOM 721 O O . GLY A 1 90 ? -10.141 -3.411 12.933 1.00 94.69 90 GLY A O 1
ATOM 722 N N . GLY A 1 91 ? -11.324 -4.956 11.839 1.00 96.81 91 GLY A N 1
ATOM 723 C CA . GLY A 1 91 ? -12.632 -4.339 12.107 1.00 96.81 91 GLY A CA 1
ATOM 724 C C . GLY A 1 91 ? -12.855 -2.950 11.487 1.00 96.81 91 GLY A C 1
ATOM 725 O O . GLY A 1 91 ? -13.756 -2.223 11.911 1.00 96.81 91 GLY A O 1
ATOM 726 N N . VAL A 1 92 ? -12.072 -2.563 10.475 1.00 97.81 92 VAL A N 1
ATOM 727 C CA . VAL A 1 92 ? -12.232 -1.279 9.778 1.00 97.81 92 VAL A CA 1
ATOM 728 C C . VAL A 1 92 ? -13.452 -1.337 8.860 1.00 97.81 92 VAL A C 1
ATOM 730 O O . VAL A 1 92 ? -13.492 -2.097 7.891 1.00 97.81 92 VAL A O 1
ATOM 733 N N . VAL A 1 93 ? -14.460 -0.511 9.152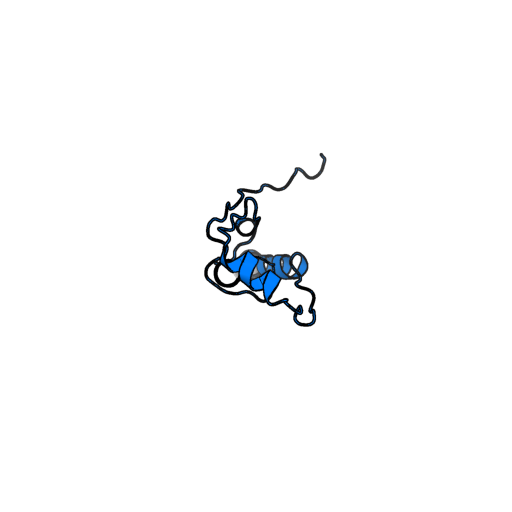 1.00 96.75 93 VAL A N 1
ATOM 734 C CA . VAL A 1 93 ? -15.733 -0.471 8.409 1.00 96.75 93 VAL A CA 1
ATOM 735 C C . VAL A 1 93 ? -15.754 0.584 7.304 1.00 96.75 93 VAL A C 1
ATOM 737 O O . VAL A 1 93 ? -16.580 0.504 6.395 1.00 96.75 93 VAL A O 1
ATOM 740 N N . LEU A 1 94 ? -14.865 1.576 7.376 1.00 96.81 94 LEU A N 1
ATOM 741 C CA . LEU A 1 94 ? -14.694 2.615 6.365 1.00 96.81 94 LEU A CA 1
ATOM 742 C C . LEU A 1 94 ? -13.204 2.896 6.180 1.00 96.81 94 LEU A C 1
ATOM 744 O O . LEU A 1 94 ? -12.509 3.166 7.154 1.00 96.81 94 LEU A O 1
ATOM 748 N N . GLN A 1 95 ? -12.748 2.883 4.930 1.00 96.38 95 GLN A N 1
ATOM 749 C CA . GLN A 1 95 ? -11.402 3.293 4.551 1.00 96.38 95 GLN A CA 1
ATOM 750 C C . GLN A 1 95 ? -11.490 4.414 3.525 1.00 96.38 95 GLN A C 1
ATOM 752 O O . GLN A 1 95 ? -12.079 4.241 2.455 1.00 96.38 95 GLN A O 1
ATOM 757 N N . VAL A 1 96 ? -10.851 5.539 3.820 1.00 95.44 96 VAL A N 1
ATOM 758 C CA . VAL A 1 96 ? -10.578 6.572 2.825 1.00 95.44 96 VAL A CA 1
ATOM 759 C C . VAL A 1 96 ? -9.238 6.255 2.167 1.00 95.44 96 VAL A C 1
ATOM 761 O O . VAL A 1 96 ? -8.196 6.231 2.823 1.00 95.44 96 VAL A O 1
ATOM 764 N N . PHE A 1 97 ? -9.273 5.992 0.862 1.00 91.75 97 PHE A N 1
ATOM 765 C CA . PHE A 1 97 ? -8.072 5.845 0.046 1.00 91.75 97 PHE A CA 1
ATOM 766 C C . PHE A 1 97 ? -7.682 7.196 -0.537 1.00 91.75 97 PHE A C 1
ATOM 768 O O . PHE A 1 97 ? -8.490 7.860 -1.189 1.00 91.75 97 PHE A O 1
ATOM 775 N N . THR A 1 98 ? -6.443 7.605 -0.304 1.00 85.44 98 THR A N 1
ATOM 776 C CA . THR A 1 98 ? -5.930 8.890 -0.770 1.00 85.44 98 THR A CA 1
ATOM 777 C C . THR A 1 98 ? -5.443 8.784 -2.212 1.00 85.44 98 THR A C 1
ATOM 779 O O . THR A 1 98 ? -4.846 7.793 -2.634 1.00 85.44 98 THR A O 1
ATOM 782 N N . SER A 1 99 ? -5.691 9.835 -2.995 1.00 86.81 99 SER A N 1
ATOM 783 C CA . SER A 1 99 ? -5.039 10.027 -4.291 1.00 86.81 99 SER A CA 1
ATOM 784 C C . SER A 1 99 ? -3.767 10.837 -4.070 1.00 86.81 99 SER A C 1
ATOM 786 O O . SER A 1 99 ? -3.760 12.054 -4.254 1.00 86.81 99 SER A O 1
ATOM 788 N N . VAL A 1 100 ? -2.702 10.176 -3.620 1.00 81.75 100 VAL A N 1
ATOM 789 C CA . VAL A 1 100 ? -1.427 10.846 -3.344 1.00 81.75 100 VAL A CA 1
ATOM 790 C C . VAL A 1 100 ? -0.611 11.092 -4.606 1.00 81.75 100 VAL A C 1
ATOM 792 O O . VAL A 1 100 ? -0.535 10.266 -5.514 1.00 81.75 100 VAL A O 1
ATOM 795 N N . THR A 1 101 ? 0.042 12.248 -4.637 1.00 79.75 101 THR A N 1
ATOM 796 C CA . THR A 1 101 ? 0.996 12.642 -5.674 1.00 79.75 101 THR A CA 1
ATOM 797 C C . THR A 1 101 ? 2.373 12.825 -5.061 1.00 79.75 101 THR A C 1
ATOM 799 O O . THR A 1 101 ? 2.500 13.222 -3.905 1.00 79.75 101 THR A O 1
ATOM 802 N N . LYS A 1 102 ? 3.422 12.594 -5.849 1.00 76.00 102 LYS A N 1
ATOM 803 C CA . LYS A 1 102 ? 4.795 12.857 -5.420 1.00 76.00 102 LYS A CA 1
ATOM 804 C C . LYS A 1 102 ? 5.110 14.355 -5.516 1.00 76.00 102 LYS A C 1
ATOM 806 O O . LYS A 1 102 ? 4.902 14.951 -6.571 1.00 76.00 102 LYS A O 1
ATOM 811 N N . THR A 1 103 ? 5.647 14.937 -4.444 1.00 81.75 103 THR A N 1
ATOM 812 C CA . THR A 1 103 ? 6.142 16.324 -4.419 1.00 81.75 103 THR A CA 1
ATOM 813 C C . THR A 1 103 ? 7.245 16.535 -5.472 1.00 81.75 103 THR A C 1
ATOM 815 O O . THR A 1 103 ? 8.056 15.625 -5.684 1.00 81.75 103 THR A O 1
ATOM 818 N N . PRO A 1 104 ? 7.311 17.702 -6.145 1.00 85.31 104 PRO A N 1
ATOM 819 C CA . PRO A 1 104 ? 8.393 18.023 -7.074 1.00 85.31 104 PRO A CA 1
ATOM 820 C C . PRO A 1 104 ? 9.774 17.944 -6.412 1.00 85.31 104 PRO A C 1
ATOM 822 O O . PRO A 1 104 ? 9.934 18.313 -5.256 1.00 85.31 104 PRO A O 1
ATOM 825 N N . SER A 1 105 ? 10.790 17.511 -7.160 1.00 81.38 105 SER A N 1
ATOM 826 C CA . SER A 1 105 ? 12.133 17.197 -6.638 1.00 81.38 105 SER A CA 1
ATOM 827 C C . SER A 1 105 ? 12.899 18.378 -6.020 1.00 81.38 105 SER A C 1
ATOM 829 O O . SER A 1 105 ? 13.924 18.149 -5.390 1.00 81.38 105 SER A O 1
ATOM 831 N N . ASN A 1 106 ? 12.437 19.614 -6.241 1.00 82.00 106 ASN A N 1
ATOM 832 C CA . ASN A 1 106 ? 13.129 20.860 -5.889 1.00 82.00 106 ASN A CA 1
ATOM 833 C C . ASN A 1 106 ? 12.225 21.831 -5.102 1.00 82.00 106 ASN A C 1
ATOM 835 O O . ASN A 1 106 ? 12.388 23.047 -5.218 1.00 82.00 106 ASN A O 1
ATOM 839 N N . MET A 1 107 ? 11.232 21.304 -4.384 1.00 63.84 107 MET A N 1
ATOM 840 C CA . MET A 1 107 ? 10.412 22.056 -3.429 1.00 63.84 107 MET A CA 1
ATOM 841 C C . MET A 1 107 ? 10.752 21.657 -2.000 1.00 63.84 107 MET A C 1
ATOM 843 O O . MET A 1 107 ? 11.104 20.473 -1.800 1.00 63.84 107 MET A O 1
#

pLDDT: mean 93.21, std 6.39, range [63.38, 98.56]